Protein AF-A0A0B7BZD4-F1 (afdb_monomer_lite)

Secondary structure (DSSP, 8-state):
----------STTSPTTEEEE-TT---S-TT-TTTTTS-EEEE-STTT--EES-TTHHHHHHHHHHHHHHHHTTSEEEE-TTS----TT-TTTTTS-EEEESSSS-EES-TTHHHHHHGGG-

Structure (mmCIF, N/CA/C/O backbone):
data_AF-A0A0B7BZD4-F1
#
_entry.id   AF-A0A0B7BZD4-F1
#
loop_
_atom_site.group_PDB
_atom_site.id
_atom_site.type_symbol
_atom_site.label_atom_id
_atom_site.label_alt_id
_atom_site.label_comp_id
_atom_site.label_asym_id
_atom_site.label_entity_id
_atom_site.label_seq_id
_atom_site.pdbx_PDB_ins_code
_atom_site.Cartn_x
_atom_site.Cartn_y
_atom_site.Cartn_z
_atom_site.occupancy
_atom_site.B_iso_or_equiv
_atom_site.auth_seq_id
_atom_site.auth_comp_id
_atom_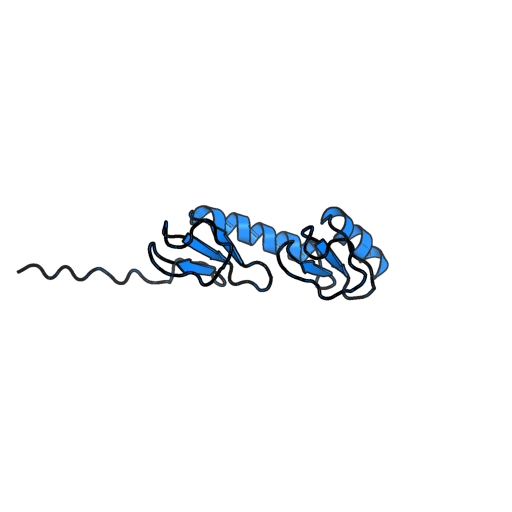site.auth_asym_id
_atom_site.auth_atom_id
_atom_site.pdbx_PDB_model_num
ATOM 1 N N . GLN A 1 1 ? -33.637 17.862 33.155 1.00 37.22 1 GLN A N 1
ATOM 2 C CA . GLN A 1 1 ? -33.491 16.548 32.492 1.00 37.22 1 GLN A CA 1
ATOM 3 C C . GLN A 1 1 ? -32.389 16.676 31.440 1.00 37.22 1 GLN A C 1
ATOM 5 O O . GLN A 1 1 ? -32.596 17.325 30.424 1.00 37.22 1 GLN A O 1
ATOM 1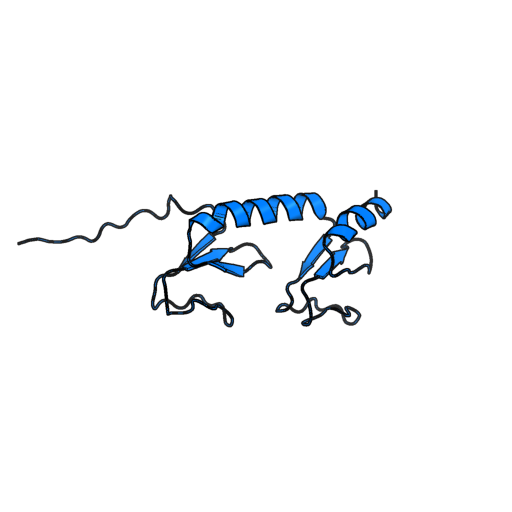0 N N . ARG A 1 2 ? -31.169 16.208 31.745 1.00 34.66 2 ARG A N 1
ATOM 11 C CA . ARG A 1 2 ? -29.970 16.405 30.908 1.00 34.66 2 ARG A CA 1
ATOM 12 C C . ARG A 1 2 ? -29.915 15.332 29.816 1.00 34.66 2 ARG A C 1
ATOM 14 O O . ARG A 1 2 ? -29.603 14.186 30.115 1.00 34.66 2 ARG A O 1
ATOM 21 N N . LYS A 1 3 ? -30.187 15.698 28.560 1.00 34.94 3 LYS A N 1
ATOM 22 C CA . LYS A 1 3 ? -29.830 14.864 27.405 1.00 34.94 3 LYS A CA 1
ATOM 23 C C . LYS A 1 3 ? -28.373 15.149 27.045 1.00 34.94 3 LYS A C 1
ATOM 25 O O . LYS A 1 3 ? -28.064 16.159 26.426 1.00 34.94 3 LYS A O 1
ATOM 30 N N . MET A 1 4 ? -27.477 14.277 27.500 1.00 37.25 4 MET A N 1
ATOM 31 C CA . MET A 1 4 ? -26.092 14.221 27.036 1.00 37.25 4 MET A CA 1
ATOM 32 C C . MET A 1 4 ? -26.090 13.577 25.649 1.00 37.25 4 MET A C 1
ATOM 34 O O . MET A 1 4 ? -26.068 12.356 25.514 1.00 37.25 4 MET A O 1
ATOM 38 N N . GLN A 1 5 ? -26.185 14.408 24.616 1.00 34.25 5 GLN A N 1
ATOM 39 C CA . GLN A 1 5 ? -25.968 13.982 23.242 1.00 34.25 5 GLN A CA 1
ATOM 40 C C . GLN A 1 5 ? -24.450 13.957 23.041 1.00 34.25 5 GLN A C 1
ATOM 42 O O . GLN A 1 5 ? -23.802 14.998 22.950 1.00 34.25 5 GLN A O 1
ATOM 47 N N . TRP A 1 6 ? -23.872 12.757 23.112 1.00 41.59 6 TRP A N 1
ATOM 48 C CA . TRP A 1 6 ? -22.460 12.519 22.843 1.00 41.59 6 TRP A CA 1
ATOM 49 C C . TRP A 1 6 ? -22.152 13.028 21.440 1.00 41.59 6 TRP A C 1
ATOM 51 O O . TRP A 1 6 ? -22.632 12.474 20.453 1.00 41.59 6 TRP A O 1
ATOM 61 N N . GLY A 1 7 ? -21.407 14.131 21.380 1.00 37.31 7 GLY A N 1
ATOM 62 C CA . GLY A 1 7 ? -21.062 14.795 20.137 1.00 37.31 7 GLY A CA 1
ATOM 63 C C . GLY A 1 7 ? -20.444 13.809 19.155 1.00 37.31 7 GLY A C 1
ATOM 64 O O . GLY A 1 7 ? -19.418 13.187 19.441 1.00 37.31 7 GLY A O 1
ATOM 65 N N . VAL A 1 8 ? -21.069 13.705 17.985 1.00 53.38 8 VAL A N 1
ATOM 66 C CA . VAL A 1 8 ? -20.449 13.201 16.763 1.00 53.38 8 VAL A CA 1
ATOM 67 C C . VAL A 1 8 ? -19.272 14.135 16.475 1.00 53.38 8 VAL A C 1
ATOM 69 O O . VAL A 1 8 ? -19.421 15.200 15.885 1.00 53.38 8 VAL A O 1
ATOM 72 N N . ARG A 1 9 ? -18.095 13.806 17.015 1.00 50.00 9 ARG A N 1
ATOM 73 C CA . ARG A 1 9 ? -16.856 14.518 16.705 1.00 50.00 9 ARG A CA 1
ATOM 74 C C . ARG A 1 9 ? -16.414 14.059 15.322 1.00 50.00 9 ARG A C 1
ATOM 76 O O . ARG A 1 9 ? -15.966 12.926 15.173 1.00 50.00 9 ARG A O 1
ATOM 83 N N . ASN A 1 10 ? -16.611 14.959 14.365 1.00 43.12 10 ASN A N 1
ATOM 84 C CA . ASN A 1 10 ? -16.299 14.843 12.948 1.00 43.12 10 ASN A CA 1
ATOM 85 C C . ASN A 1 10 ? -15.027 14.034 12.647 1.00 43.12 10 ASN A C 1
ATOM 87 O O . ASN A 1 10 ? -13.967 14.244 13.238 1.00 43.12 10 ASN A O 1
ATOM 91 N N . GLU A 1 11 ? -15.144 13.170 11.642 1.00 49.41 11 GLU A N 1
ATOM 92 C CA . GLU A 1 11 ? -14.089 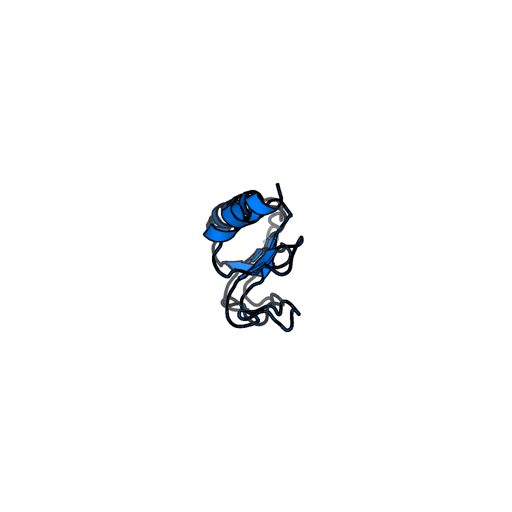12.379 10.993 1.00 49.41 11 GLU A CA 1
ATOM 93 C C . GLU A 1 11 ? -13.038 13.238 10.251 1.00 49.41 11 GLU A C 1
ATOM 95 O O . GLU A 1 11 ? -12.109 12.714 9.650 1.00 49.41 11 GLU A O 1
ATOM 100 N N . THR A 1 12 ? -13.126 14.567 10.342 1.00 55.03 12 THR A N 1
ATOM 101 C CA . THR A 1 12 ? -12.391 15.565 9.544 1.00 55.03 12 THR A CA 1
ATOM 102 C C . THR A 1 12 ? -10.949 15.844 9.993 1.00 55.03 12 THR A C 1
ATOM 104 O O . THR A 1 12 ? -10.314 16.753 9.472 1.00 55.03 12 THR A O 1
ATOM 107 N N . ASP A 1 13 ? -10.426 15.116 10.981 1.00 66.06 13 ASP A N 1
ATOM 108 C CA . ASP A 1 13 ? -9.082 15.323 11.558 1.00 66.06 13 ASP A CA 1
ATOM 109 C C . ASP A 1 13 ? -8.136 14.124 11.318 1.00 66.06 13 ASP A C 1
ATOM 111 O O . ASP A 1 13 ? -6.976 14.112 11.751 1.00 66.06 13 ASP A O 1
ATOM 115 N N . LEU A 1 14 ? -8.627 13.083 10.638 1.00 76.62 14 LEU A N 1
ATOM 116 C CA . LEU A 1 14 ? -7.801 11.965 10.208 1.00 76.62 14 LEU A CA 1
ATOM 117 C C . LEU A 1 14 ? -7.329 12.209 8.767 1.00 76.62 14 LEU A C 1
ATOM 119 O O . LEU A 1 14 ? -8.163 12.505 7.915 1.00 76.62 14 LEU A O 1
ATOM 123 N N . PRO A 1 15 ? -6.018 12.109 8.478 1.00 78.19 15 PRO A N 1
ATOM 124 C CA . PRO A 1 15 ? -5.528 12.215 7.111 1.00 78.19 15 PRO A CA 1
ATOM 125 C C . PRO A 1 15 ? -6.174 11.169 6.204 1.00 78.19 15 PRO A C 1
ATOM 127 O O . PRO A 1 15 ? -6.489 10.064 6.654 1.00 78.19 15 PRO A O 1
ATOM 130 N N . ASP A 1 16 ? -6.327 11.519 4.930 1.00 80.06 16 ASP A N 1
ATOM 131 C CA . ASP A 1 16 ? -6.857 10.612 3.917 1.00 80.06 16 ASP A CA 1
ATOM 132 C C . ASP A 1 16 ? -6.020 9.321 3.825 1.00 80.06 16 ASP A C 1
ATOM 134 O O . ASP A 1 16 ? -4.807 9.326 4.071 1.00 80.06 16 ASP A O 1
ATOM 138 N N . GLY A 1 17 ? -6.678 8.197 3.535 1.00 85.06 17 GLY A N 1
ATOM 139 C CA . GLY A 1 17 ? -6.032 6.882 3.497 1.00 85.06 17 GLY A CA 1
ATOM 140 C C . GLY A 1 17 ? -5.777 6.247 4.870 1.00 85.06 17 GLY A C 1
ATOM 141 O O . GLY A 1 17 ? -4.981 5.310 4.970 1.00 85.06 17 GLY A O 1
ATOM 142 N N . TYR A 1 18 ? -6.446 6.709 5.929 1.00 89.19 18 TYR A N 1
ATOM 143 C CA . TYR A 1 18 ? -6.395 6.097 7.258 1.00 89.19 18 TYR A CA 1
ATOM 144 C C . TYR A 1 18 ? -7.791 5.816 7.811 1.00 89.19 18 TYR A C 1
ATOM 146 O O . TYR A 1 18 ? -8.736 6.558 7.567 1.00 89.19 18 TYR A O 1
ATOM 154 N N . LYS A 1 19 ? -7.914 4.760 8.619 1.00 89.50 19 LYS A N 1
ATOM 155 C CA . LYS A 1 19 ? -9.148 4.395 9.329 1.00 89.50 19 LYS A CA 1
ATOM 156 C C . LYS A 1 19 ? -8.900 4.333 10.824 1.00 89.50 19 LYS A C 1
ATOM 158 O O . LYS A 1 19 ? -7.935 3.713 11.260 1.00 89.50 19 LYS A O 1
ATOM 163 N N . ARG A 1 20 ? -9.793 4.922 11.619 1.00 89.81 20 ARG A N 1
ATOM 164 C CA . ARG A 1 20 ? -9.836 4.732 13.076 1.00 89.81 20 ARG A CA 1
ATOM 165 C C . ARG A 1 20 ? -10.747 3.552 13.414 1.00 89.81 20 ARG A C 1
ATOM 167 O O . ARG A 1 20 ? -11.829 3.440 12.852 1.00 89.81 20 ARG A O 1
ATOM 174 N N . VAL A 1 21 ? -10.328 2.719 14.358 1.00 89.50 21 VAL A N 1
ATOM 175 C CA . VAL A 1 21 ? -11.105 1.603 14.910 1.00 89.50 21 VAL A CA 1
ATOM 176 C C . VAL A 1 21 ? -11.178 1.791 16.418 1.00 89.50 21 VAL A C 1
ATOM 178 O O . VAL A 1 21 ? -10.143 2.005 17.053 1.00 89.50 21 VAL A O 1
ATOM 181 N N . ARG A 1 22 ? -12.377 1.783 17.007 1.00 87.94 22 ARG A N 1
ATOM 182 C CA . ARG A 1 22 ? -12.531 1.973 18.455 1.00 87.94 22 ARG A CA 1
ATOM 183 C C . ARG A 1 22 ? -12.232 0.680 19.210 1.00 87.94 22 ARG A C 1
ATOM 185 O O . ARG A 1 22 ? -12.248 -0.412 18.649 1.00 87.94 22 ARG A O 1
ATOM 192 N N . CYS A 1 23 ? -11.963 0.812 20.506 1.00 88.44 23 CYS A N 1
ATOM 193 C CA . CYS A 1 23 ? -11.886 -0.341 21.401 1.00 88.44 23 CYS A CA 1
ATOM 194 C C . CYS A 1 23 ? -13.157 -1.205 21.281 1.00 88.44 23 CYS A C 1
ATOM 196 O O . CYS A 1 23 ? -14.263 -0.671 21.196 1.00 88.44 23 CYS A O 1
ATOM 198 N N . GLY A 1 24 ? -12.986 -2.528 21.246 1.00 82.56 24 GLY A N 1
ATOM 199 C CA . GLY A 1 24 ? -14.067 -3.497 21.048 1.00 82.56 24 GLY A CA 1
ATOM 200 C C . GLY A 1 24 ? -14.525 -3.700 19.597 1.00 82.56 24 GLY A C 1
ATOM 201 O O . GLY A 1 24 ? -15.127 -4.733 19.310 1.00 82.56 24 GLY A O 1
ATOM 202 N N . GLU A 1 25 ? -14.206 -2.794 18.666 1.00 87.44 25 GLU A N 1
ATOM 203 C CA . GLU A 1 25 ? -14.525 -2.986 17.246 1.00 87.44 25 GLU A CA 1
ATOM 204 C C . GLU A 1 25 ? -13.537 -3.948 16.569 1.00 87.44 25 GLU A C 1
ATOM 206 O O . GLU A 1 25 ? -12.333 -3.961 16.858 1.00 87.44 25 GLU A O 1
ATOM 211 N N . ASP A 1 26 ? -14.046 -4.756 15.635 1.00 84.44 26 ASP A N 1
ATOM 212 C CA . ASP A 1 26 ? -13.205 -5.615 14.810 1.00 84.44 26 ASP A CA 1
ATOM 213 C C . ASP A 1 26 ? -12.603 -4.818 13.646 1.00 84.44 26 ASP A C 1
ATOM 215 O O . ASP A 1 26 ? -13.301 -4.197 12.844 1.00 84.44 26 ASP A O 1
ATOM 219 N N . CYS A 1 27 ? -11.274 -4.816 13.562 1.00 86.12 27 CYS A N 1
ATOM 220 C CA . CYS A 1 27 ? -10.549 -4.089 12.524 1.00 86.12 27 CYS A CA 1
ATOM 221 C C . CYS A 1 27 ? -10.387 -4.868 11.208 1.00 86.12 27 CYS A C 1
ATOM 223 O O . CYS A 1 27 ? -9.786 -4.328 10.278 1.00 86.12 27 CYS A O 1
ATOM 225 N N . GLY A 1 28 ? -10.834 -6.126 11.127 1.00 83.56 28 GLY A N 1
ATOM 226 C CA . GLY A 1 28 ? -10.662 -6.999 9.962 1.00 83.56 28 GLY A CA 1
ATOM 227 C C . GLY A 1 28 ? -9.222 -7.452 9.685 1.00 83.56 28 GLY A C 1
ATOM 228 O O . GLY A 1 28 ? -8.987 -8.202 8.746 1.00 83.56 28 GLY A O 1
ATOM 229 N N . HIS A 1 29 ? -8.244 -7.023 10.488 1.00 79.44 29 HIS A N 1
ATOM 230 C CA . HIS A 1 29 ? -6.840 -7.395 10.320 1.00 79.44 29 HIS A CA 1
ATOM 231 C C . HIS A 1 29 ? -6.492 -8.560 11.253 1.00 79.44 29 HIS A C 1
ATOM 233 O O . HIS A 1 29 ? -6.296 -8.365 12.456 1.00 79.44 29 HIS A O 1
ATOM 239 N N . THR A 1 30 ? -6.353 -9.765 10.691 1.00 77.62 30 THR A N 1
ATOM 240 C CA . THR A 1 30 ? -6.098 -11.020 11.429 1.00 77.62 30 THR A CA 1
ATOM 241 C C . THR A 1 30 ? -4.887 -10.937 12.360 1.00 77.62 30 THR A C 1
ATOM 243 O O . THR A 1 30 ? -4.893 -11.519 13.440 1.00 77.62 30 THR A O 1
ATOM 246 N N . ARG A 1 31 ? -3.853 -10.180 11.968 1.00 77.31 31 ARG A N 1
ATOM 247 C CA . ARG A 1 31 ? -2.604 -10.004 12.732 1.00 77.31 31 ARG A CA 1
ATOM 248 C C . ARG A 1 31 ? -2.464 -8.605 13.349 1.00 77.31 31 ARG A C 1
ATOM 250 O O . ARG A 1 31 ? -1.351 -8.106 13.505 1.00 77.31 31 ARG A O 1
ATOM 257 N N . CYS A 1 32 ? -3.569 -7.926 13.667 1.00 85.00 32 CYS A N 1
ATOM 258 C CA . CYS A 1 32 ? -3.504 -6.640 14.362 1.00 85.00 32 CYS A CA 1
ATOM 259 C C . CYS A 1 32 ? -3.215 -6.826 15.857 1.00 85.00 32 CYS A C 1
ATOM 261 O O . CYS A 1 32 ? -4.015 -7.405 16.586 1.00 85.00 32 CYS A O 1
ATOM 263 N N . ALA A 1 33 ? -2.109 -6.247 16.329 1.00 84.81 33 ALA A N 1
ATOM 264 C CA . ALA A 1 33 ? -1.710 -6.286 17.739 1.00 84.81 33 ALA A CA 1
ATOM 265 C C . ALA A 1 33 ? -2.678 -5.551 18.696 1.00 84.81 33 ALA A C 1
ATOM 267 O O . ALA A 1 33 ? -2.643 -5.778 19.900 1.00 84.81 33 ALA A O 1
ATOM 268 N N . TYR A 1 34 ? -3.538 -4.670 18.173 1.00 85.69 34 TYR A N 1
ATOM 269 C CA . TYR A 1 34 ? -4.453 -3.813 18.946 1.00 85.69 34 TYR A CA 1
ATOM 270 C C . TYR A 1 34 ? -5.925 -4.228 18.817 1.00 85.69 34 TYR A C 1
ATOM 272 O O . TYR A 1 34 ? -6.831 -3.479 19.192 1.00 85.69 34 TYR A O 1
ATOM 280 N N . ARG A 1 35 ? -6.179 -5.399 18.226 1.00 84.62 35 ARG A N 1
ATOM 281 C CA . ARG A 1 35 ? -7.522 -5.879 17.907 1.00 84.62 35 ARG A CA 1
ATOM 282 C C . ARG A 1 35 ? -8.378 -5.970 19.170 1.00 84.62 35 ARG A C 1
ATOM 284 O O . ARG A 1 35 ? -8.005 -6.659 20.110 1.00 84.62 35 ARG A O 1
ATOM 291 N N . GLN A 1 36 ? -9.515 -5.271 19.172 1.00 83.06 36 GLN A N 1
ATOM 292 C CA . GLN A 1 36 ? -10.505 -5.213 20.260 1.00 83.06 36 GLN A CA 1
ATOM 293 C C . GLN A 1 36 ? -9.991 -4.752 21.638 1.00 83.06 36 GLN A C 1
ATOM 295 O O . GLN A 1 36 ? -10.797 -4.616 22.553 1.00 83.06 36 GLN A O 1
ATOM 300 N N . THR A 1 37 ? -8.700 -4.451 21.800 1.00 84.62 37 THR A N 1
ATOM 301 C CA . THR A 1 37 ? -8.112 -4.054 23.088 1.00 84.62 37 THR A CA 1
ATOM 302 C C . THR A 1 37 ? -8.129 -2.548 23.296 1.00 84.62 37 THR A C 1
ATOM 304 O O . THR A 1 37 ? -8.448 -2.070 24.382 1.00 84.62 37 THR A O 1
ATOM 307 N N . VAL A 1 38 ? -7.785 -1.781 22.262 1.00 88.44 38 VAL A N 1
ATOM 308 C CA . VAL A 1 38 ? -7.659 -0.322 22.337 1.00 88.44 38 VAL A CA 1
ATOM 309 C C . VAL A 1 38 ? -8.154 0.336 21.058 1.00 88.44 38 VAL A C 1
ATOM 311 O O . VAL A 1 38 ? -8.183 -0.274 19.988 1.00 88.44 38 VAL A O 1
ATOM 314 N N . THR A 1 39 ? -8.508 1.616 21.157 1.00 90.00 39 THR A N 1
ATOM 315 C CA . THR A 1 39 ? -8.731 2.443 19.969 1.00 90.00 39 THR A CA 1
ATOM 316 C C . THR A 1 39 ? -7.410 2.602 19.222 1.00 90.00 39 THR A C 1
ATOM 318 O O . THR A 1 39 ? -6.400 2.979 19.813 1.00 90.00 39 THR A O 1
ATOM 321 N N . HIS A 1 40 ? -7.414 2.309 17.929 1.00 92.69 40 HIS A N 1
ATOM 322 C CA . HIS A 1 40 ? -6.227 2.325 17.085 1.00 92.69 40 HIS A CA 1
ATOM 323 C C . HIS A 1 40 ? -6.575 2.788 15.667 1.00 92.69 40 HIS A C 1
ATOM 325 O O . HIS A 1 40 ? -7.721 3.111 15.349 1.00 92.69 40 HIS A O 1
ATOM 331 N N . PHE A 1 41 ? -5.564 2.863 14.817 1.00 92.12 41 PHE A N 1
ATOM 332 C CA . PHE A 1 41 ? -5.647 3.396 13.470 1.00 92.12 41 PHE A CA 1
ATOM 333 C C . PHE A 1 41 ? -4.928 2.465 12.504 1.00 92.12 41 PHE A C 1
ATOM 335 O O . PHE A 1 41 ? -3.901 1.896 12.864 1.00 92.12 41 PHE A O 1
ATOM 342 N N . HIS A 1 42 ? -5.438 2.356 11.283 1.00 91.62 42 HIS A N 1
ATOM 343 C CA . HIS A 1 42 ? -4.846 1.566 10.207 1.00 91.62 42 HIS A CA 1
ATOM 344 C C . HIS A 1 42 ? -4.599 2.427 8.981 1.00 91.62 42 HIS A C 1
ATOM 346 O O . HIS A 1 42 ? -5.446 3.242 8.614 1.00 91.62 42 HIS A O 1
ATOM 352 N N . CYS A 1 43 ? -3.456 2.220 8.334 1.00 90.44 43 CYS A N 1
ATOM 353 C CA . CYS A 1 43 ? -3.229 2.713 6.984 1.00 90.44 43 CYS A CA 1
ATOM 354 C C . CYS A 1 43 ? -4.041 1.870 5.991 1.00 90.44 43 CYS A C 1
ATOM 356 O O . CYS A 1 43 ? -3.894 0.650 5.954 1.00 90.44 43 CYS A O 1
ATOM 358 N N . LEU A 1 44 ? -4.882 2.526 5.192 1.00 87.88 44 LEU A N 1
ATOM 359 C CA . LEU A 1 44 ? -5.719 1.910 4.156 1.00 87.88 44 LEU A CA 1
ATOM 360 C C . LEU A 1 44 ? -5.004 1.773 2.811 1.00 87.88 44 LEU A C 1
ATOM 362 O O . LEU A 1 44 ? -5.590 1.288 1.847 1.00 87.88 44 LEU A O 1
ATOM 366 N N . ARG A 1 45 ? -3.750 2.218 2.722 1.00 84.50 45 ARG A N 1
ATOM 367 C CA . ARG A 1 45 ? -2.963 2.086 1.504 1.00 84.50 45 ARG A CA 1
ATOM 368 C C . ARG A 1 45 ? -2.775 0.607 1.164 1.00 84.50 45 ARG A C 1
ATOM 370 O O . ARG A 1 45 ? -2.450 -0.190 2.052 1.00 84.50 45 ARG A O 1
ATOM 377 N N . ALA A 1 46 ? -2.948 0.287 -0.120 1.00 73.50 46 ALA A N 1
ATOM 378 C CA . ALA A 1 46 ? -2.681 -1.038 -0.666 1.00 73.50 46 ALA A CA 1
ATOM 379 C C . ALA A 1 46 ? -1.305 -1.530 -0.193 1.00 73.50 46 ALA A C 1
ATOM 381 O O . ALA A 1 46 ? -0.345 -0.755 -0.126 1.00 73.50 46 ALA A O 1
ATOM 382 N N . ASP A 1 47 ? -1.261 -2.788 0.243 1.00 73.75 47 ASP A N 1
ATOM 383 C CA . ASP A 1 47 ? -0.051 -3.485 0.695 1.00 73.75 47 ASP A CA 1
ATOM 384 C C . ASP A 1 47 ? 0.626 -2.919 1.962 1.00 73.75 47 ASP A C 1
ATOM 386 O O . ASP A 1 47 ? 1.649 -3.441 2.409 1.00 73.75 47 ASP A O 1
ATOM 390 N N . CYS A 1 48 ? 0.048 -1.895 2.613 1.00 84.25 48 CYS A N 1
ATOM 391 C CA . CYS A 1 48 ? 0.547 -1.372 3.885 1.00 84.25 48 CYS A CA 1
ATOM 392 C C . CYS A 1 48 ? -0.167 -2.002 5.080 1.00 84.25 48 CYS A C 1
ATOM 394 O O . CYS A 1 48 ? 0.476 -2.717 5.845 1.00 84.25 48 CYS A O 1
ATOM 396 N N . GLY A 1 49 ? -1.467 -1.738 5.275 1.00 81.25 49 GLY A N 1
ATOM 397 C CA . GLY A 1 49 ? -2.264 -2.303 6.380 1.00 81.25 49 GLY A CA 1
ATOM 398 C C . GLY A 1 49 ? -1.618 -2.152 7.766 1.00 81.25 49 GLY A C 1
ATOM 399 O O . GLY A 1 49 ? -1.726 -3.042 8.613 1.00 81.25 49 GLY A O 1
ATOM 400 N N . TYR A 1 50 ? -0.813 -1.102 7.971 1.00 86.88 50 TYR A N 1
ATOM 401 C CA . TYR A 1 50 ? -0.046 -0.921 9.200 1.00 86.88 50 TYR A CA 1
ATOM 402 C C . TYR A 1 50 ? -0.912 -0.266 10.274 1.00 86.88 50 T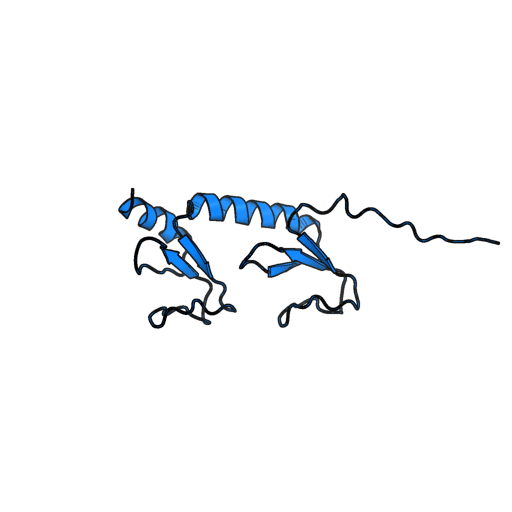YR A C 1
ATOM 404 O O . TYR A 1 50 ? -1.523 0.777 10.032 1.00 86.88 50 TYR A O 1
ATOM 412 N N . GLY A 1 51 ? -0.931 -0.879 11.459 1.00 88.31 51 GLY A N 1
ATOM 413 C CA . GLY A 1 51 ? -1.732 -0.442 12.595 1.00 88.31 51 GLY A CA 1
ATOM 414 C C . GLY A 1 51 ? -0.910 0.289 13.656 1.00 88.31 51 GLY A C 1
ATOM 415 O O . GLY A 1 51 ? 0.210 -0.113 13.974 1.00 88.31 51 GLY A O 1
ATOM 416 N N . PHE A 1 52 ? -1.468 1.336 14.253 1.00 89.75 52 PHE A N 1
ATOM 417 C CA . PHE A 1 52 ? -0.861 2.064 15.371 1.00 89.75 52 PHE A CA 1
ATOM 418 C C . PHE A 1 52 ? -1.928 2.558 16.349 1.00 89.75 52 PHE A C 1
ATOM 420 O O . PHE A 1 52 ? -3.031 2.918 15.954 1.00 89.75 52 PHE A O 1
ATOM 427 N N . SER A 1 53 ? -1.601 2.591 17.641 1.00 89.38 53 SER A N 1
ATOM 428 C CA . SER A 1 53 ? -2.491 3.094 18.697 1.00 89.38 53 SER A CA 1
ATOM 429 C C . SER A 1 53 ? -2.413 4.615 18.891 1.00 89.38 53 SER A C 1
ATOM 431 O O . SER A 1 53 ? -3.316 5.204 19.476 1.00 89.38 53 SER A O 1
ATOM 433 N N . ASP A 1 54 ? -1.357 5.260 18.384 1.00 88.06 54 ASP A N 1
ATOM 434 C CA . ASP A 1 54 ? -1.088 6.686 18.592 1.00 88.06 54 ASP A CA 1
ATOM 435 C C . ASP A 1 54 ? -1.234 7.498 17.298 1.00 88.06 54 ASP A C 1
ATOM 437 O O . ASP A 1 54 ? -0.599 7.193 16.284 1.00 88.06 54 ASP A O 1
ATOM 441 N N . LYS A 1 55 ? -2.046 8.563 17.342 1.00 84.69 55 LYS A N 1
ATOM 442 C CA . LYS A 1 55 ? -2.326 9.423 16.180 1.00 84.69 55 LYS A CA 1
ATOM 443 C C . LYS A 1 55 ? -1.069 10.147 15.678 1.00 84.69 55 LYS A C 1
ATOM 445 O O . LYS A 1 55 ? -0.929 10.372 14.478 1.00 84.69 55 LYS A O 1
ATOM 450 N N . SER A 1 56 ? -0.128 10.482 16.558 1.00 87.75 56 SER A N 1
ATOM 451 C CA . SER A 1 56 ? 1.081 11.243 16.207 1.00 87.75 56 SER A CA 1
ATOM 452 C C . SER A 1 56 ? 1.991 10.465 15.251 1.00 87.75 56 SER A C 1
ATOM 454 O O . SER A 1 56 ? 2.740 11.057 14.473 1.00 87.75 56 SER A O 1
ATOM 456 N N . ARG A 1 57 ? 1.889 9.127 15.244 1.00 88.81 57 ARG A N 1
ATOM 457 C CA . ARG A 1 57 ? 2.655 8.254 14.340 1.00 88.81 57 ARG A CA 1
ATOM 458 C C . ARG A 1 57 ? 2.172 8.296 12.890 1.00 88.81 57 ARG A C 1
ATOM 460 O O . ARG A 1 57 ? 2.928 7.888 12.011 1.00 88.81 57 ARG A O 1
ATOM 467 N N . ILE A 1 58 ? 0.974 8.824 12.624 1.00 88.38 58 ILE A N 1
ATOM 468 C CA . ILE A 1 58 ? 0.414 8.927 11.267 1.00 88.38 58 ILE A CA 1
ATOM 469 C C . ILE A 1 58 ? 1.328 9.742 10.357 1.00 88.38 58 ILE A C 1
ATOM 471 O O . ILE A 1 58 ? 1.637 9.316 9.249 1.00 88.38 58 ILE A O 1
ATOM 475 N N . ILE A 1 59 ? 1.792 10.901 10.828 1.00 87.81 59 ILE A N 1
ATOM 476 C CA . ILE A 1 59 ? 2.599 11.810 10.006 1.00 87.81 59 ILE A CA 1
ATOM 477 C C . ILE A 1 59 ? 3.938 11.163 9.649 1.00 87.81 59 ILE A C 1
ATOM 479 O O . ILE A 1 59 ? 4.313 11.122 8.480 1.00 87.81 59 ILE A O 1
ATOM 483 N N . GLN A 1 60 ? 4.622 10.569 10.630 1.00 90.75 60 GLN A N 1
ATOM 484 C CA . GLN A 1 60 ? 5.872 9.848 10.383 1.00 90.75 60 GLN A CA 1
ATOM 485 C C . GLN A 1 60 ? 5.668 8.660 9.429 1.00 90.75 60 GLN A C 1
ATOM 487 O O . GLN A 1 60 ? 6.512 8.391 8.574 1.00 90.75 60 GLN A O 1
ATOM 492 N N . HIS A 1 61 ? 4.544 7.954 9.554 1.00 91.88 61 HIS A N 1
ATOM 493 C CA . HIS A 1 61 ? 4.204 6.854 8.663 1.00 91.88 61 HIS A CA 1
ATOM 494 C C . HIS A 1 61 ? 3.937 7.330 7.227 1.00 91.88 61 HIS A C 1
ATOM 496 O O . HIS A 1 61 ? 4.423 6.714 6.281 1.00 91.88 61 HIS A O 1
ATOM 502 N N . ARG A 1 62 ? 3.258 8.468 7.052 1.00 89.25 62 ARG A N 1
ATOM 503 C CA . ARG A 1 62 ? 3.052 9.090 5.738 1.00 89.25 62 ARG A CA 1
ATOM 504 C C . ARG A 1 62 ? 4.376 9.486 5.082 1.00 89.25 62 ARG A C 1
ATOM 506 O O . ARG A 1 62 ? 4.597 9.154 3.925 1.00 89.25 62 ARG A O 1
ATOM 513 N N . ILE A 1 63 ? 5.287 10.103 5.836 1.00 90.44 63 ILE A N 1
ATOM 514 C CA . ILE A 1 63 ? 6.624 10.476 5.340 1.00 90.44 63 ILE A CA 1
ATOM 515 C C . ILE A 1 63 ? 7.407 9.234 4.889 1.00 90.44 63 ILE A C 1
ATOM 517 O O . ILE A 1 63 ? 8.125 9.271 3.890 1.00 90.44 63 ILE A O 1
ATOM 521 N N . ARG A 1 64 ? 7.258 8.099 5.588 1.00 90.69 64 ARG A N 1
ATOM 522 C CA . ARG A 1 64 ? 7.847 6.827 5.142 1.00 90.69 64 ARG A CA 1
ATOM 523 C C . ARG A 1 64 ? 7.318 6.428 3.763 1.00 90.69 64 ARG A C 1
ATOM 525 O O . ARG A 1 64 ? 8.116 6.016 2.929 1.00 90.69 64 ARG A O 1
ATOM 532 N N . HIS A 1 65 ? 6.012 6.543 3.534 1.00 90.31 65 HIS A N 1
ATOM 533 C CA . HIS A 1 65 ? 5.410 6.253 2.234 1.00 90.31 65 HIS A CA 1
ATOM 534 C C . HIS A 1 65 ? 5.936 7.173 1.135 1.00 90.31 65 HIS A C 1
ATOM 536 O O . HIS A 1 65 ? 6.424 6.669 0.132 1.00 90.31 65 HIS A O 1
ATOM 542 N N . GLU A 1 66 ? 5.943 8.486 1.366 1.00 90.06 66 GLU A N 1
ATOM 543 C CA . GLU A 1 66 ? 6.496 9.469 0.422 1.00 90.06 66 GLU A CA 1
ATOM 544 C C . GLU A 1 66 ? 7.956 9.136 0.059 1.00 90.06 66 GLU A C 1
ATOM 546 O O . GLU A 1 66 ? 8.341 9.145 -1.111 1.00 90.06 66 GLU A O 1
ATOM 551 N N . ARG A 1 67 ? 8.769 8.758 1.056 1.00 90.50 67 ARG A N 1
ATOM 552 C CA . ARG A 1 67 ? 10.157 8.336 0.834 1.00 90.50 67 ARG A CA 1
ATOM 553 C C . ARG A 1 67 ? 10.247 7.050 0.013 1.00 90.50 67 ARG A C 1
ATOM 555 O O . ARG A 1 67 ? 11.069 6.982 -0.895 1.00 90.50 67 ARG A O 1
ATOM 562 N N . LEU A 1 68 ? 9.460 6.026 0.340 1.00 89.31 68 LEU A N 1
ATOM 563 C CA . LEU A 1 68 ? 9.466 4.758 -0.397 1.00 89.31 68 LEU A CA 1
ATOM 564 C C . LEU A 1 68 ? 9.014 4.954 -1.847 1.00 89.31 68 LEU A C 1
ATOM 566 O O . LEU A 1 68 ? 9.641 4.402 -2.744 1.00 89.31 68 LEU A O 1
ATOM 570 N N . ASP A 1 69 ? 8.012 5.795 -2.088 1.00 89.88 69 ASP A N 1
ATOM 571 C CA . ASP A 1 69 ? 7.527 6.113 -3.434 1.00 89.88 69 ASP A CA 1
ATOM 572 C C . ASP A 1 69 ? 8.594 6.811 -4.269 1.00 89.88 69 ASP A C 1
ATOM 574 O O . ASP A 1 69 ? 8.839 6.424 -5.411 1.00 89.88 69 ASP A O 1
ATOM 578 N N . ALA A 1 70 ? 9.307 7.774 -3.681 1.00 90.50 70 ALA A N 1
ATOM 579 C CA . ALA A 1 70 ? 10.427 8.433 -4.344 1.00 90.50 70 ALA A CA 1
ATOM 580 C C . ALA A 1 70 ? 11.563 7.448 -4.697 1.00 90.50 70 ALA A C 1
ATOM 582 O O . ALA A 1 70 ? 12.184 7.558 -5.761 1.00 90.50 70 ALA A O 1
ATOM 583 N N . LEU A 1 71 ? 11.832 6.467 -3.825 1.00 90.00 71 LEU A N 1
ATOM 584 C CA . LEU A 1 71 ? 12.849 5.432 -4.050 1.00 90.00 71 LEU A CA 1
ATOM 585 C C . LEU A 1 71 ? 12.426 4.434 -5.135 1.00 90.00 71 LEU A C 1
ATOM 587 O O . LEU A 1 71 ? 13.220 4.126 -6.021 1.00 90.00 71 LEU A O 1
ATOM 591 N N . MET A 1 72 ? 11.186 3.948 -5.087 1.00 90.62 72 MET A N 1
ATOM 592 C CA . MET A 1 72 ? 10.654 2.959 -6.030 1.00 90.62 72 MET A CA 1
ATOM 593 C C . MET A 1 72 ? 10.382 3.573 -7.405 1.00 90.62 72 MET A C 1
ATOM 595 O O . MET A 1 72 ? 10.615 2.930 -8.423 1.00 90.62 72 MET A O 1
ATOM 599 N N . GLY A 1 73 ? 9.961 4.840 -7.457 1.00 87.56 73 GLY A N 1
ATOM 600 C CA . GLY A 1 73 ? 9.714 5.576 -8.699 1.00 87.56 73 GLY A CA 1
ATOM 601 C C . GLY A 1 73 ? 8.630 4.965 -9.588 1.00 87.56 73 GLY A C 1
ATOM 602 O O . GLY A 1 73 ? 8.659 5.198 -10.786 1.00 87.56 73 GLY A O 1
ATOM 603 N N . GLY A 1 74 ? 7.731 4.148 -9.025 1.00 87.56 74 GLY A N 1
ATOM 604 C CA . GLY A 1 74 ? 6.714 3.402 -9.779 1.00 87.56 74 GLY A CA 1
ATOM 605 C C . GLY A 1 74 ? 7.229 2.141 -10.484 1.00 87.56 74 GLY A C 1
ATOM 606 O O . GLY A 1 74 ? 6.433 1.366 -10.990 1.00 87.56 74 GLY A O 1
ATOM 607 N N . GLU A 1 75 ? 8.537 1.893 -10.456 1.00 90.31 75 GLU A N 1
ATOM 608 C CA . GLU A 1 75 ? 9.195 0.776 -11.151 1.00 90.31 75 GLU A CA 1
ATOM 609 C C . GLU A 1 75 ? 9.379 -0.450 -10.250 1.00 90.31 75 GLU A C 1
ATOM 611 O O . GLU A 1 75 ? 9.928 -1.474 -10.665 1.00 90.31 75 GLU A O 1
ATOM 616 N N . PHE A 1 76 ? 8.974 -0.319 -8.989 1.00 93.12 76 PHE A N 1
ATOM 617 C CA . PHE A 1 76 ? 9.081 -1.344 -7.969 1.00 93.12 76 PHE A CA 1
ATOM 618 C C . PHE A 1 76 ? 7.799 -1.443 -7.158 1.00 93.12 76 PHE A C 1
ATOM 620 O O . PHE A 1 76 ? 7.132 -0.440 -6.904 1.00 93.12 76 PHE A O 1
ATOM 627 N N . GLN A 1 77 ? 7.527 -2.652 -6.680 1.00 91.31 77 GLN A N 1
ATOM 628 C CA . GLN A 1 77 ? 6.441 -2.955 -5.760 1.00 91.31 77 GLN A CA 1
ATOM 629 C C . GLN A 1 77 ? 6.996 -3.596 -4.490 1.00 91.31 77 GLN A C 1
ATOM 631 O O . GLN A 1 77 ? 7.876 -4.454 -4.553 1.00 91.31 77 GLN A O 1
ATOM 636 N N . GLN A 1 78 ? 6.490 -3.167 -3.335 1.00 90.44 78 GLN A N 1
ATOM 637 C CA . GLN A 1 78 ? 6.869 -3.712 -2.037 1.00 90.44 78 GLN A CA 1
ATOM 638 C C . GLN A 1 78 ? 5.862 -4.768 -1.584 1.00 90.44 78 GLN A C 1
ATOM 640 O O . GLN A 1 78 ? 4.657 -4.549 -1.649 1.00 90.44 78 GLN A O 1
ATOM 645 N N . TYR A 1 79 ? 6.375 -5.854 -1.020 1.00 89.81 79 TYR A N 1
ATOM 646 C CA . TYR A 1 79 ? 5.605 -6.908 -0.380 1.00 89.81 79 TYR A CA 1
ATOM 647 C C . TYR A 1 79 ? 5.999 -7.010 1.092 1.00 89.81 79 TYR A C 1
ATOM 649 O O . TYR A 1 79 ? 7.159 -6.814 1.478 1.00 89.81 79 TYR A O 1
ATOM 657 N N . ARG A 1 80 ? 5.017 -7.283 1.951 1.00 86.44 80 ARG A N 1
ATOM 658 C CA . ARG A 1 80 ? 5.249 -7.517 3.381 1.00 86.44 80 ARG A CA 1
ATOM 659 C C . ARG A 1 80 ? 5.561 -8.989 3.603 1.00 86.44 80 ARG A C 1
ATOM 661 O O . ARG A 1 80 ? 5.027 -9.836 2.910 1.00 86.44 80 ARG A O 1
ATOM 668 N N . ALA A 1 81 ? 6.291 -9.295 4.673 1.00 85.44 81 ALA A N 1
ATOM 669 C CA . ALA A 1 81 ? 6.521 -10.684 5.095 1.00 85.44 81 ALA A CA 1
ATOM 670 C C . ALA A 1 81 ? 5.223 -11.481 5.351 1.00 85.44 81 ALA A C 1
ATOM 672 O O . ALA A 1 81 ? 5.250 -12.696 5.427 1.00 85.44 81 ALA A O 1
ATOM 673 N N . SER A 1 82 ? 4.088 -10.801 5.540 1.00 80.19 82 SER A N 1
ATOM 674 C CA . SER A 1 82 ? 2.781 -11.422 5.769 1.00 80.19 82 SER A CA 1
ATOM 675 C C . SER A 1 82 ? 1.910 -11.528 4.514 1.00 80.19 82 SER A C 1
ATOM 677 O O . SER A 1 82 ? 0.732 -11.849 4.653 1.00 80.19 82 SER A O 1
ATOM 679 N N . VAL A 1 83 ? 2.429 -11.146 3.346 1.00 83.50 83 VAL A N 1
ATOM 680 C CA . VAL A 1 83 ? 1.712 -11.115 2.066 1.00 83.50 83 VAL A CA 1
ATOM 681 C C . VAL A 1 83 ? 2.511 -11.943 1.070 1.00 83.50 83 VAL A C 1
ATOM 683 O O . VAL A 1 83 ? 3.707 -11.701 0.907 1.00 83.50 83 VAL A O 1
ATOM 686 N N . THR A 1 84 ? 1.849 -12.900 0.425 1.00 87.75 84 THR A N 1
ATOM 687 C CA . THR A 1 84 ? 2.444 -13.679 -0.660 1.00 87.75 84 THR A CA 1
ATOM 688 C C . THR A 1 84 ? 2.636 -12.784 -1.878 1.00 87.75 84 THR A C 1
ATOM 690 O O . THR A 1 84 ? 1.766 -11.986 -2.226 1.00 87.75 84 THR A O 1
ATOM 693 N N . CYS A 1 85 ? 3.800 -12.875 -2.510 1.00 90.25 85 CYS A N 1
ATOM 694 C CA . CYS A 1 85 ? 4.111 -12.124 -3.729 1.00 90.25 85 CYS A CA 1
ATOM 695 C C . CYS A 1 85 ? 3.819 -12.911 -5.017 1.00 90.25 85 CYS A C 1
ATOM 697 O O . CYS A 1 85 ? 4.100 -12.415 -6.110 1.00 90.25 85 CYS A O 1
ATOM 699 N N . ASP A 1 86 ? 3.314 -14.142 -4.877 1.00 87.25 86 ASP A N 1
ATOM 700 C CA . ASP A 1 86 ? 2.927 -15.090 -5.931 1.00 87.25 86 ASP A CA 1
ATOM 701 C C . ASP A 1 86 ? 4.022 -15.394 -6.980 1.00 87.25 86 ASP A C 1
ATOM 703 O O . ASP A 1 86 ? 3.765 -16.040 -7.999 1.00 87.25 86 ASP A O 1
ATOM 707 N N . ARG A 1 87 ? 5.276 -14.984 -6.732 1.00 87.50 87 ARG A N 1
ATOM 708 C CA . ARG A 1 87 ? 6.447 -15.368 -7.531 1.00 87.50 87 ARG A CA 1
ATOM 709 C C . ARG A 1 87 ? 7.043 -16.661 -6.989 1.00 87.50 87 ARG A C 1
ATOM 711 O O . ARG A 1 87 ? 7.605 -16.677 -5.898 1.00 87.50 87 ARG A O 1
ATOM 718 N N . ALA A 1 88 ? 6.979 -17.719 -7.797 1.00 84.00 88 ALA A N 1
ATOM 719 C CA . ALA A 1 88 ? 7.509 -19.041 -7.455 1.00 84.00 88 ALA A CA 1
ATOM 720 C C . ALA A 1 88 ? 9.020 -19.042 -7.139 1.00 84.00 88 ALA A C 1
ATOM 722 O O . ALA A 1 88 ? 9.498 -19.913 -6.419 1.00 84.00 88 ALA A O 1
ATOM 723 N N . ASP A 1 89 ? 9.765 -18.075 -7.673 1.00 85.62 89 ASP A N 1
ATOM 724 C CA . ASP A 1 89 ? 11.210 -17.907 -7.525 1.00 85.62 89 ASP A CA 1
ATOM 725 C C . ASP A 1 89 ? 11.610 -16.844 -6.484 1.00 85.62 89 ASP A C 1
ATOM 727 O O . ASP A 1 89 ? 12.795 -16.544 -6.331 1.00 85.62 89 ASP A O 1
ATOM 731 N N . CYS A 1 90 ? 10.659 -16.271 -5.735 1.00 90.69 90 CYS A N 1
ATOM 732 C CA . CYS A 1 90 ? 10.985 -15.287 -4.707 1.00 90.69 90 CYS A CA 1
ATOM 733 C C . CYS A 1 90 ? 11.493 -15.960 -3.425 1.00 90.69 90 CYS A C 1
ATOM 735 O O . CYS A 1 90 ? 10.739 -16.545 -2.648 1.00 90.69 90 CYS A O 1
ATOM 737 N N . GLU A 1 91 ? 12.785 -15.801 -3.134 1.00 90.06 91 GLU A N 1
ATOM 738 C CA . GLU A 1 91 ? 13.400 -16.363 -1.923 1.00 90.06 91 GLU A CA 1
ATOM 739 C C . GLU A 1 91 ? 12.846 -15.769 -0.615 1.00 90.06 91 GLU A C 1
ATOM 741 O O . GLU A 1 91 ? 12.967 -16.391 0.449 1.00 90.06 91 GLU A O 1
ATOM 746 N N . PHE A 1 92 ? 12.244 -14.578 -0.697 1.00 90.31 92 PHE A N 1
ATOM 747 C CA . PHE A 1 92 ? 11.755 -13.785 0.432 1.00 90.31 92 PHE A CA 1
ATOM 748 C C . PHE A 1 92 ? 10.263 -13.965 0.718 1.00 90.31 92 PHE A C 1
ATOM 750 O O . PHE A 1 92 ? 9.778 -13.401 1.705 1.00 90.31 92 PHE A O 1
ATOM 757 N N . ASP A 1 93 ? 9.552 -14.717 -0.124 1.00 90.31 93 ASP A N 1
ATOM 758 C CA . ASP A 1 93 ? 8.112 -14.919 -0.012 1.00 90.31 93 ASP A CA 1
ATOM 759 C C . ASP A 1 93 ? 7.731 -15.463 1.367 1.00 90.31 93 ASP A C 1
ATOM 761 O O . ASP A 1 93 ? 8.387 -16.366 1.889 1.00 90.31 93 ASP A O 1
ATOM 765 N N . GLU A 1 94 ? 6.744 -14.823 1.999 1.00 84.75 94 GLU A N 1
ATOM 766 C CA . GLU A 1 94 ? 6.280 -15.071 3.378 1.00 84.75 94 GLU A CA 1
ATOM 767 C C . GLU A 1 94 ? 7.358 -15.074 4.491 1.00 84.75 94 GLU A C 1
ATOM 769 O O . GLU A 1 94 ? 7.062 -15.322 5.663 1.00 84.75 94 GLU A O 1
ATOM 774 N N . LYS A 1 95 ? 8.620 -14.764 4.169 1.00 86.75 95 LYS A N 1
ATOM 775 C CA . LYS A 1 95 ? 9.755 -14.775 5.109 1.00 86.75 95 LYS A CA 1
ATOM 776 C C . LYS A 1 95 ? 10.174 -13.375 5.516 1.00 86.75 95 LYS A C 1
ATOM 778 O O . LYS A 1 95 ? 10.484 -13.126 6.680 1.00 86.75 95 LYS A O 1
ATOM 783 N N . ALA A 1 96 ? 10.221 -12.452 4.560 1.00 89.31 96 ALA A N 1
ATOM 784 C CA . ALA A 1 96 ? 10.718 -11.104 4.781 1.00 89.31 96 ALA A CA 1
ATOM 785 C C . ALA A 1 96 ? 9.972 -10.083 3.924 1.00 89.31 96 ALA A C 1
ATOM 787 O O . ALA A 1 96 ? 9.437 -10.391 2.861 1.00 89.31 96 ALA A O 1
ATOM 788 N N . SER A 1 97 ? 9.959 -8.833 4.391 1.00 90.25 97 SER A N 1
ATOM 789 C CA . SER A 1 97 ? 9.482 -7.737 3.547 1.00 90.25 97 SER A CA 1
ATOM 790 C C . SER A 1 97 ? 10.505 -7.490 2.441 1.00 90.25 97 SER A C 1
ATOM 792 O O . SER A 1 97 ? 11.701 -7.425 2.725 1.00 90.25 97 SER A O 1
ATOM 794 N N . HIS A 1 98 ? 10.044 -7.369 1.202 1.00 93.50 98 HIS A N 1
ATOM 795 C CA . HIS A 1 98 ? 10.907 -7.315 0.028 1.00 93.50 98 HIS A CA 1
ATOM 796 C C . HIS A 1 98 ? 10.314 -6.439 -1.081 1.00 93.50 98 HIS A C 1
ATOM 798 O O . HIS A 1 98 ? 9.186 -5.964 -0.982 1.00 93.50 98 HIS A O 1
ATOM 804 N N . PHE A 1 99 ? 11.108 -6.178 -2.116 1.00 93.88 99 PHE A N 1
ATOM 805 C CA . PHE A 1 99 ? 10.796 -5.305 -3.241 1.00 93.88 99 PHE A CA 1
ATOM 806 C C . PHE A 1 99 ? 11.027 -6.054 -4.548 1.00 93.88 99 PHE A C 1
ATOM 808 O O . PHE A 1 99 ? 12.084 -6.661 -4.725 1.00 93.88 99 PHE A O 1
ATOM 815 N N . HIS A 1 100 ? 10.075 -5.974 -5.469 1.00 93.88 100 HIS A N 1
ATOM 816 C CA . HIS A 1 100 ? 10.176 -6.519 -6.821 1.00 93.88 100 HIS A CA 1
ATOM 817 C C . HIS A 1 100 ? 10.296 -5.391 -7.824 1.00 93.88 100 HIS A C 1
ATOM 819 O O . HIS A 1 100 ? 9.547 -4.422 -7.743 1.00 93.88 100 HIS A O 1
ATOM 825 N N . CYS A 1 101 ? 11.203 -5.533 -8.785 1.00 94.12 101 CYS A N 1
ATOM 826 C CA . CYS A 1 101 ? 11.187 -4.687 -9.966 1.00 94.12 101 CYS A CA 1
ATOM 827 C C . CYS A 1 101 ? 10.026 -5.107 -10.880 1.00 94.12 101 CYS A C 1
ATOM 829 O O . CYS A 1 101 ? 9.782 -6.298 -11.089 1.00 94.12 101 CYS A O 1
ATOM 831 N N . LEU A 1 102 ? 9.321 -4.124 -11.436 1.00 93.06 102 LEU A N 1
ATOM 832 C CA . LEU A 1 102 ? 8.225 -4.333 -12.382 1.00 93.06 102 LEU A CA 1
ATOM 833 C C . LEU A 1 102 ? 8.714 -4.471 -13.832 1.00 93.06 102 LEU A C 1
ATOM 835 O O . LEU A 1 102 ? 7.965 -4.936 -14.685 1.00 93.06 102 LEU A O 1
ATOM 839 N N . LYS A 1 103 ? 9.975 -4.117 -14.112 1.00 92.62 103 LYS A N 1
ATOM 840 C CA . LYS A 1 103 ? 10.591 -4.239 -15.444 1.00 92.62 103 LYS A CA 1
ATOM 841 C C . LYS A 1 103 ? 11.353 -5.543 -15.670 1.00 92.62 103 LYS A C 1
ATOM 843 O O . LYS A 1 103 ? 11.585 -5.916 -16.816 1.00 92.62 103 LYS A O 1
ATOM 848 N N . CYS A 1 104 ? 11.780 -6.230 -14.612 1.00 93.75 104 CYS A N 1
ATOM 849 C CA . CYS A 1 104 ? 12.560 -7.462 -14.729 1.00 93.75 104 CYS A CA 1
ATOM 850 C C . CYS A 1 104 ? 12.350 -8.406 -13.526 1.00 93.75 104 CYS A C 1
ATOM 852 O O . CYS A 1 104 ? 11.702 -8.026 -12.548 1.00 93.75 104 CYS A O 1
ATOM 854 N N . PRO A 1 105 ? 12.913 -9.630 -13.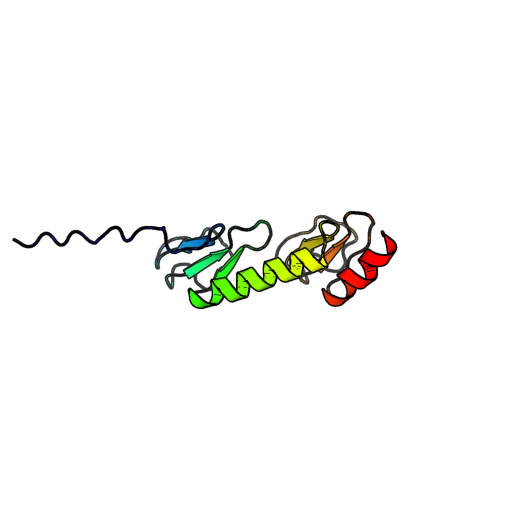549 1.00 92.50 105 PRO A N 1
ATOM 855 C CA . PRO A 1 105 ? 12.775 -10.596 -12.452 1.00 92.50 105 PRO A CA 1
ATOM 856 C C . PRO A 1 105 ? 13.492 -10.209 -11.147 1.00 92.50 105 PRO A C 1
ATOM 858 O O . PRO A 1 105 ? 13.433 -10.951 -10.175 1.00 92.50 105 PRO A O 1
ATOM 861 N N . TYR A 1 106 ? 14.176 -9.062 -11.090 1.00 93.56 106 TYR A N 1
ATOM 862 C CA . TYR A 1 106 ? 14.939 -8.664 -9.909 1.00 93.56 106 TYR A CA 1
ATOM 863 C C . TYR A 1 106 ? 14.050 -8.486 -8.670 1.00 93.56 106 TYR A C 1
ATOM 865 O O . TYR A 1 106 ? 13.019 -7.805 -8.708 1.00 93.56 106 TYR A O 1
ATOM 873 N N . SER A 1 107 ? 14.511 -9.043 -7.552 1.00 93.50 107 SER A N 1
ATOM 874 C CA . SER A 1 107 ? 13.915 -8.896 -6.226 1.00 93.50 107 SER A CA 1
ATOM 875 C C . SER A 1 107 ? 14.988 -8.621 -5.176 1.00 93.50 107 SER A C 1
ATOM 877 O O . SER A 1 107 ? 16.088 -9.172 -5.241 1.00 93.50 107 SER A O 1
ATOM 879 N N . CYS A 1 108 ? 14.677 -7.807 -4.170 1.00 93.31 108 CYS A N 1
ATOM 880 C CA . CYS A 1 108 ? 15.580 -7.556 -3.049 1.00 93.31 108 CYS A CA 1
ATOM 881 C C . CYS A 1 108 ? 14.827 -7.298 -1.740 1.00 93.31 108 CYS A C 1
ATOM 883 O O . CYS A 1 108 ? 13.786 -6.653 -1.743 1.00 93.31 108 CYS A O 1
ATOM 885 N N . ALA A 1 109 ? 15.390 -7.710 -0.604 1.00 92.50 109 ALA A N 1
ATOM 886 C CA . ALA A 1 109 ? 14.841 -7.386 0.719 1.00 92.50 109 ALA A CA 1
ATOM 887 C C . ALA A 1 109 ? 15.263 -5.997 1.255 1.00 92.50 109 ALA A C 1
ATOM 889 O O . ALA A 1 109 ? 14.675 -5.490 2.207 1.00 92.50 109 ALA A O 1
ATOM 890 N N . ASP A 1 110 ? 16.276 -5.359 0.654 1.00 91.94 110 ASP A N 1
ATOM 891 C CA . ASP A 1 110 ? 16.844 -4.092 1.133 1.00 91.94 110 ASP A CA 1
ATOM 892 C C . ASP A 1 110 ? 16.430 -2.906 0.253 1.00 91.94 110 ASP A C 1
ATOM 894 O O . ASP A 1 110 ? 16.797 -2.814 -0.921 1.00 91.94 110 ASP A O 1
ATOM 898 N N . SER A 1 111 ? 15.728 -1.946 0.860 1.00 89.75 111 SER A N 1
ATOM 899 C CA . SER A 1 111 ? 15.306 -0.697 0.214 1.00 89.75 111 SER A CA 1
ATOM 900 C C . SER A 1 111 ? 16.464 0.137 -0.353 1.00 89.75 111 SER A C 1
ATOM 902 O O . SER A 1 111 ? 16.267 0.888 -1.305 1.00 89.75 111 SER A O 1
ATOM 904 N N . SER A 1 112 ? 17.682 -0.008 0.176 1.00 91.19 112 SER A N 1
ATOM 905 C CA . SER A 1 112 ? 18.874 0.716 -0.284 1.00 91.19 112 SER A CA 1
ATOM 906 C C . SER A 1 112 ? 19.335 0.254 -1.669 1.00 91.19 112 SER A C 1
ATOM 908 O O . SER A 1 112 ? 19.966 1.018 -2.400 1.00 91.19 112 SER A O 1
ATOM 910 N N . LYS A 1 113 ? 18.996 -0.983 -2.060 1.00 92.81 113 LYS A N 1
ATOM 911 C CA . LYS A 1 113 ? 19.319 -1.535 -3.383 1.00 92.81 113 LYS A CA 1
ATOM 912 C C . LYS A 1 113 ? 18.352 -1.072 -4.470 1.00 92.81 113 LYS A C 1
ATOM 914 O O . LYS A 1 113 ? 18.729 -1.075 -5.639 1.00 92.81 113 LYS A O 1
ATOM 919 N N . VAL A 1 114 ? 17.151 -0.621 -4.104 1.00 93.69 114 VAL A N 1
ATOM 920 C CA . VAL A 1 114 ? 16.105 -0.210 -5.054 1.00 93.69 114 VAL A CA 1
ATOM 921 C C . VAL A 1 114 ? 16.576 0.931 -5.970 1.00 93.69 114 VAL A C 1
ATOM 923 O O . VAL A 1 114 ? 16.566 0.739 -7.187 1.00 93.69 114 VAL A O 1
ATOM 926 N N . PRO A 1 115 ? 17.091 2.075 -5.466 1.00 92.75 115 PRO A N 1
ATOM 927 C CA . PRO A 1 115 ? 17.549 3.156 -6.341 1.00 92.75 115 PRO A CA 1
ATOM 928 C C . PRO A 1 115 ? 18.774 2.770 -7.164 1.00 92.75 115 PRO A C 1
ATOM 930 O O . PRO A 1 115 ? 18.922 3.233 -8.290 1.00 92.75 115 PRO A O 1
ATOM 933 N N . ALA A 1 116 ? 19.661 1.943 -6.602 1.00 93.44 116 ALA A N 1
ATOM 934 C CA . ALA A 1 116 ? 20.837 1.454 -7.309 1.00 93.44 116 ALA A CA 1
ATOM 935 C C . ALA A 1 116 ? 20.427 0.578 -8.497 1.00 93.44 116 ALA A C 1
ATOM 937 O O . ALA A 1 116 ? 20.920 0.793 -9.600 1.00 93.44 116 ALA A O 1
ATOM 938 N N . HIS A 1 117 ? 19.476 -0.339 -8.296 1.00 9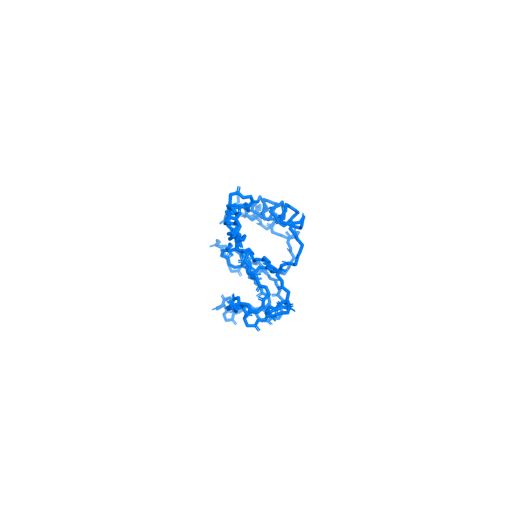4.38 117 HIS A N 1
ATOM 939 C CA . HIS A 1 117 ? 18.955 -1.172 -9.372 1.00 94.38 117 HIS A CA 1
ATOM 940 C C . HIS A 1 117 ? 18.159 -0.361 -10.403 1.00 94.38 117 HIS A C 1
ATOM 942 O O . HIS A 1 117 ? 18.296 -0.582 -11.601 1.00 94.38 117 HIS A O 1
ATOM 948 N N . ARG A 1 118 ? 17.360 0.619 -9.963 1.00 92.62 118 ARG A N 1
ATOM 949 C CA . ARG A 1 118 ? 16.549 1.460 -10.860 1.00 92.62 118 ARG A CA 1
ATOM 950 C C . ARG A 1 118 ? 17.378 2.133 -11.959 1.00 92.62 118 ARG A C 1
ATOM 952 O O . ARG A 1 118 ? 16.891 2.285 -13.074 1.00 92.62 118 ARG A O 1
ATOM 959 N N . LYS A 1 119 ? 18.635 2.483 -11.664 1.00 91.62 119 LYS A N 1
ATOM 960 C CA . LYS A 1 119 ? 19.570 3.081 -12.631 1.00 91.62 119 LYS A CA 1
ATOM 961 C C . LYS A 1 119 ? 19.888 2.179 -13.828 1.00 91.62 119 LYS A C 1
ATOM 963 O O . LYS A 1 119 ? 20.289 2.708 -14.851 1.00 91.62 119 LYS A O 1
ATOM 968 N N . TYR A 1 120 ? 19.717 0.858 -13.727 1.00 91.50 120 TYR A N 1
ATOM 969 C CA . TYR A 1 120 ? 19.909 -0.051 -14.867 1.00 91.50 120 TYR A CA 1
ATOM 970 C C . TYR A 1 120 ? 18.747 -0.019 -15.873 1.00 91.50 120 TYR A C 1
ATOM 972 O O . TYR A 1 120 ? 18.885 -0.564 -16.962 1.00 91.50 120 TYR A O 1
ATOM 980 N N . HIS A 1 121 ? 17.616 0.602 -15.519 1.00 89.50 121 HIS A N 1
ATOM 981 C CA . HIS A 1 121 ? 16.418 0.719 -16.367 1.00 89.50 121 HIS A CA 1
ATOM 982 C C . HIS A 1 121 ? 16.149 2.154 -16.841 1.00 89.50 121 HIS A C 1
ATOM 984 O O . HIS A 1 121 ? 15.046 2.438 -17.318 1.00 89.50 121 HIS A O 1
ATOM 990 N N . THR A 1 122 ? 17.109 3.057 -16.612 1.00 74.81 122 THR A N 1
ATOM 991 C CA . THR A 1 122 ? 17.070 4.476 -16.996 1.00 74.81 122 THR A CA 1
ATOM 992 C C . THR A 1 122 ? 17.897 4.693 -18.252 1.00 74.81 122 THR A C 1
ATOM 994 O O . THR A 1 122 ? 18.987 4.085 -18.330 1.00 74.81 122 THR A O 1
#

Foldseek 3Di:
DDDPPPDPPDPVPADPQKDWDAQQGAPVDPPDPCGNPGTWMFRNDPQGRDIDRDRVCRVVVVVVVVVLCVLQVVQKDKHALCDAPPDPPDPSGVPGIKMAGNVDRDIGRDSVCSNVVVVVVD

Radius of gyration: 18.61 Å; chains: 1; bounding box: 54×36×50 Å

InterPro domains:
  IPR013087 Zinc finger C2H2-type [PS00028] (43-65)
  IPR013087 Zinc finger C2H2-type [PS00028] (101-121)
  IPR013087 Zinc finger C2H2-type [PS50157] (41-70)
  IPR013087 Zinc finger C2H2-type [PS50157] (99-122)
  IPR013087 Zinc finger C2H2-type [SM00355] (41-65)
  IPR013087 Zinc finger C2H2-type [SM00355] (99-121)
  IPR040373 Transcription factor castor [PTHR12451] (10-121)
  IPR060130 CASZ1-like, zinc finger [PF26743] (17-71)
  IPR060130 CASZ1-like, zinc finger [PF26743] (75-122)

Sequence (122 aa):
QRKMQWGVRNETDLPDGYKRVRCGEDCGHTRCAYRQTVTHFHCLRADCGYGFSDKSRIIQHRIRHERLDALMGGEFQQYRASVTCDRADCEFDEKASHFHCLKCPYSCADSSKVPAHRKYHT

Organism: NCBI:txid1028688

pLDDT: mean 83.44, std 14.58, range [34.25, 94.38]